Protein AF-A0A820JMW5-F1 (afdb_monomer_lite)

Radius of gyration: 11.02 Å; chains: 1; bounding box: 25×20×32 Å

Foldseek 3Di:
DPDDDDDLLVCQLPALEAEDDDDPVCVVVCCVPRRVVRHDPNRHYHYDD

InterPro domains:
  IPR013116 Ketol-acid reductoisomerase, N-terminal [PF07991] (1-48)

Sequence (49 aa):
DGFNPLSIEEIVRQGDILMLLISDADQQTVWNGKIRTNIKINSTLVIAS

Structure (mmCIF, N/CA/C/O backbone):
data_AF-A0A820JMW5-F1
#
_entry.id   AF-A0A820JMW5-F1
#
loop_
_atom_site.group_PDB
_atom_site.id
_atom_site.type_symbol
_atom_site.label_atom_id
_atom_site.label_alt_id
_atom_site.label_comp_id
_atom_site.label_asym_id
_atom_site.label_entity_id
_atom_site.label_seq_id
_atom_site.pdbx_PDB_ins_code
_atom_site.Cartn_x
_atom_site.Cartn_y
_atom_site.Cartn_z
_atom_site.occupancy
_atom_site.B_iso_or_equiv
_atom_site.auth_seq_id
_atom_site.auth_comp_id
_atom_site.auth_asym_id
_atom_site.auth_atom_id
_atom_site.pdbx_PDB_model_num
ATOM 1 N N . ASP A 1 1 ? -12.567 0.512 -23.196 1.00 54.47 1 ASP A N 1
ATOM 2 C CA . ASP A 1 1 ? -12.661 1.693 -22.307 1.00 54.47 1 ASP A CA 1
ATOM 3 C C . ASP A 1 1 ? -12.704 1.325 -20.819 1.00 54.47 1 ASP A C 1
ATOM 5 O O . ASP A 1 1 ? -13.548 1.817 -20.089 1.00 54.47 1 ASP A O 1
ATOM 9 N N . GLY A 1 2 ? -11.832 0.419 -20.351 1.00 66.25 2 GLY A N 1
ATOM 10 C CA . GLY A 1 2 ? -12.130 -0.418 -19.172 1.00 66.25 2 GLY A CA 1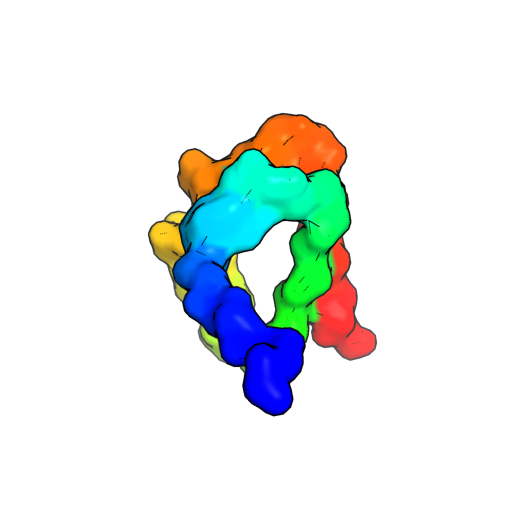
ATOM 11 C C . GLY A 1 2 ? -11.331 -0.170 -17.888 1.00 66.25 2 GLY A C 1
ATOM 12 O O . GLY A 1 2 ? -11.460 -0.964 -16.964 1.00 66.25 2 GLY A O 1
ATOM 13 N N . PHE A 1 3 ? -10.504 0.874 -17.807 1.00 74.00 3 PHE A N 1
ATOM 14 C CA . PHE A 1 3 ? -9.765 1.192 -16.581 1.00 74.00 3 PHE A CA 1
ATOM 15 C C . PHE A 1 3 ? -10.042 2.636 -16.179 1.00 74.00 3 PHE A C 1
ATOM 17 O O . PHE A 1 3 ? -9.651 3.557 -16.892 1.00 74.00 3 PHE A O 1
ATOM 24 N N . ASN A 1 4 ? -10.737 2.820 -15.055 1.00 80.88 4 ASN A N 1
ATOM 25 C CA . ASN A 1 4 ? -10.898 4.123 -14.423 1.00 80.88 4 ASN A CA 1
ATOM 26 C C . ASN A 1 4 ? -9.894 4.209 -13.263 1.00 80.88 4 ASN A C 1
ATOM 28 O O . ASN A 1 4 ? -10.191 3.692 -12.183 1.00 80.88 4 ASN A O 1
ATOM 32 N N . PRO A 1 5 ? -8.685 4.756 -13.484 1.00 82.12 5 PRO A N 1
ATOM 33 C CA . PRO A 1 5 ? -7.688 4.859 -12.432 1.00 82.12 5 PRO A CA 1
ATOM 34 C C . PRO A 1 5 ? -8.224 5.744 -11.308 1.00 82.12 5 PRO A C 1
ATOM 36 O O . PRO A 1 5 ? -8.473 6.932 -11.497 1.00 82.12 5 PRO A O 1
ATOM 39 N N . LEU A 1 6 ? -8.378 5.152 -10.129 1.00 89.31 6 LEU A N 1
ATOM 40 C CA . LEU A 1 6 ? -8.643 5.887 -8.902 1.00 89.31 6 LEU A CA 1
ATOM 41 C C . LEU A 1 6 ? -7.322 6.263 -8.231 1.00 89.31 6 LEU A C 1
ATOM 43 O O . LEU A 1 6 ? -6.281 5.637 -8.455 1.00 89.31 6 LEU A O 1
ATOM 47 N N . SER A 1 7 ? -7.371 7.289 -7.383 1.00 92.38 7 SER A N 1
ATOM 48 C CA . SER A 1 7 ? -6.236 7.616 -6.522 1.00 92.38 7 SER A CA 1
ATOM 49 C C . SER A 1 7 ? -5.953 6.468 -5.545 1.00 92.38 7 SER A C 1
ATOM 51 O O . SER A 1 7 ? -6.854 5.712 -5.169 1.00 92.38 7 SER A O 1
ATOM 53 N N . ILE A 1 8 ? -4.698 6.338 -5.109 1.00 92.31 8 ILE A N 1
ATOM 54 C CA . ILE A 1 8 ? -4.302 5.309 -4.133 1.00 92.31 8 ILE A CA 1
ATOM 55 C C . ILE A 1 8 ? -5.123 5.480 -2.851 1.00 92.31 8 I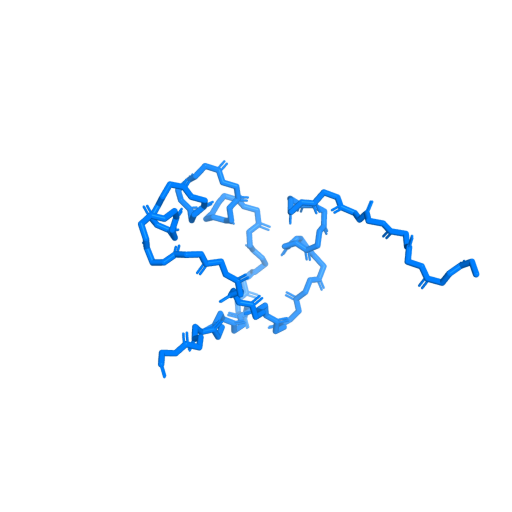LE A C 1
ATOM 57 O O . ILE A 1 8 ? -5.641 4.511 -2.308 1.00 92.31 8 ILE A O 1
ATOM 61 N N . GLU A 1 9 ? -5.286 6.718 -2.402 1.00 94.00 9 GLU A N 1
ATOM 62 C CA . GLU A 1 9 ? -6.018 7.099 -1.202 1.00 94.00 9 GLU A CA 1
ATOM 63 C C . GLU A 1 9 ? -7.488 6.665 -1.271 1.00 94.00 9 GLU A C 1
ATOM 65 O O . GLU A 1 9 ? -8.047 6.200 -0.278 1.00 94.00 9 GLU A O 1
ATOM 70 N N . GLU A 1 10 ? -8.110 6.773 -2.443 1.00 93.50 10 GLU A N 1
ATOM 71 C CA . GLU A 1 10 ? -9.502 6.385 -2.649 1.00 93.50 10 GLU A CA 1
ATOM 72 C C . GLU A 1 10 ? -9.697 4.868 -2.656 1.00 93.50 10 GLU A C 1
ATOM 74 O O . GLU A 1 10 ? -10.644 4.376 -2.039 1.00 93.50 10 GLU A O 1
ATOM 79 N N . ILE A 1 11 ? -8.777 4.120 -3.271 1.00 92.19 11 ILE A N 1
ATOM 80 C CA . ILE A 1 11 ? -8.795 2.649 -3.249 1.00 92.19 11 ILE A CA 1
ATOM 81 C C . ILE A 1 11 ? -8.555 2.139 -1.825 1.00 92.19 11 ILE A C 1
ATOM 83 O O . ILE A 1 11 ? -9.271 1.264 -1.342 1.00 92.19 11 ILE A O 1
ATOM 87 N N . VAL A 1 12 ? -7.580 2.715 -1.122 1.00 95.00 12 VAL A N 1
ATOM 88 C CA . V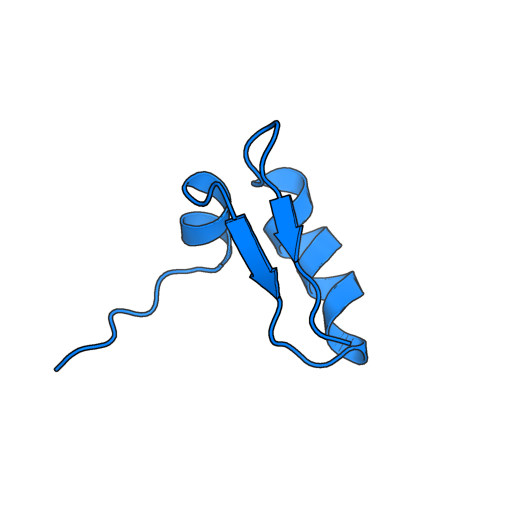AL A 1 12 ? -7.180 2.305 0.232 1.00 95.00 12 VAL A CA 1
ATOM 89 C C . VAL A 1 12 ? -8.314 2.468 1.254 1.00 95.00 12 VAL A C 1
ATOM 91 O O . VAL A 1 12 ? -8.429 1.653 2.170 1.00 95.00 12 VAL A O 1
ATOM 94 N N . ARG A 1 13 ? -9.179 3.477 1.089 1.00 94.19 13 ARG A N 1
ATOM 95 C CA . ARG A 1 13 ? -10.345 3.694 1.967 1.00 94.19 13 ARG A CA 1
ATOM 96 C C . ARG A 1 13 ? -11.454 2.658 1.783 1.00 94.19 13 ARG A C 1
ATOM 98 O O . ARG A 1 13 ? -12.288 2.503 2.671 1.00 94.19 13 ARG A O 1
ATOM 105 N N . GLN A 1 14 ? -11.489 1.989 0.634 1.00 91.56 14 GLN A N 1
ATOM 106 C CA . GLN A 1 14 ? -12.576 1.090 0.239 1.00 91.56 14 GLN A CA 1
ATOM 107 C C . GLN A 1 14 ? -12.153 -0.382 0.245 1.00 91.56 14 GLN A C 1
ATOM 109 O O . GLN A 1 14 ? -12.990 -1.256 0.450 1.00 91.56 14 GLN A O 1
ATOM 114 N N . GLY A 1 15 ? -10.868 -0.662 0.026 1.00 91.75 15 GLY A N 1
ATOM 115 C CA . GLY A 1 15 ? -10.354 -2.015 -0.137 1.00 91.75 15 GLY A CA 1
ATOM 116 C C . GLY A 1 15 ? -10.240 -2.795 1.172 1.00 91.75 15 GLY A C 1
ATOM 117 O O . GLY A 1 15 ? -9.578 -2.368 2.120 1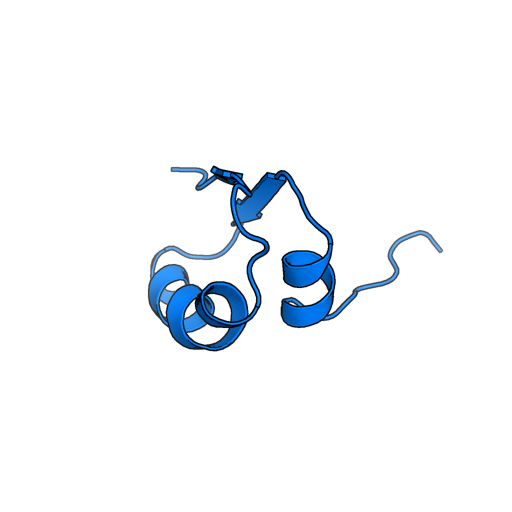.00 91.75 15 GLY A O 1
ATOM 118 N N . ASP A 1 16 ? -10.818 -3.995 1.188 1.00 94.62 16 ASP A N 1
ATOM 119 C CA . ASP A 1 16 ? -10.595 -4.988 2.247 1.00 94.62 16 ASP A CA 1
ATOM 120 C C . ASP A 1 16 ? -9.278 -5.750 2.041 1.00 94.62 16 ASP A C 1
ATOM 122 O O . ASP A 1 16 ? -8.606 -6.115 3.002 1.00 94.62 16 ASP A O 1
ATOM 126 N N . ILE A 1 17 ? -8.887 -5.958 0.780 1.00 94.62 17 ILE A N 1
ATOM 127 C CA . ILE A 1 17 ? -7.613 -6.562 0.383 1.00 94.62 17 ILE A CA 1
ATOM 128 C C . ILE A 1 17 ? -6.919 -5.599 -0.578 1.00 94.62 17 ILE A C 1
ATOM 130 O O . ILE A 1 17 ? -7.458 -5.258 -1.630 1.00 94.62 17 ILE A O 1
ATOM 134 N N . LEU A 1 18 ? -5.721 -5.159 -0.209 1.00 93.94 18 LEU A N 1
ATOM 135 C CA . LEU A 1 18 ? -4.902 -4.224 -0.970 1.00 93.94 18 LEU A CA 1
ATOM 136 C C . LEU A 1 18 ? -3.653 -4.953 -1.452 1.00 93.94 18 LEU A C 1
ATOM 138 O O . LEU A 1 18 ? -2.835 -5.369 -0.637 1.00 93.94 18 LEU A O 1
ATOM 142 N N . MET A 1 19 ? -3.496 -5.106 -2.764 1.00 94.25 19 MET A N 1
ATOM 143 C CA . MET A 1 19 ? -2.295 -5.695 -3.352 1.00 94.25 19 MET A CA 1
ATOM 144 C C . MET A 1 19 ? -1.340 -4.589 -3.796 1.00 94.25 19 MET A C 1
ATOM 146 O O . MET A 1 19 ? -1.685 -3.765 -4.645 1.00 94.25 19 MET A O 1
ATOM 150 N N . LEU A 1 20 ? -0.143 -4.563 -3.217 1.00 93.00 20 LEU A N 1
ATOM 151 C CA . LEU A 1 20 ? 0.871 -3.563 -3.515 1.00 93.00 20 LEU A CA 1
ATOM 152 C C . LEU A 1 20 ? 1.820 -4.094 -4.597 1.00 93.00 20 LEU A C 1
ATOM 154 O O . LEU A 1 20 ? 2.721 -4.876 -4.312 1.00 93.00 20 LEU A O 1
ATOM 158 N N . LEU A 1 21 ? 1.586 -3.672 -5.842 1.00 92.81 21 LEU A N 1
ATOM 159 C CA . LEU A 1 21 ? 2.367 -4.056 -7.027 1.00 92.81 21 LEU A CA 1
ATOM 160 C C . LEU A 1 21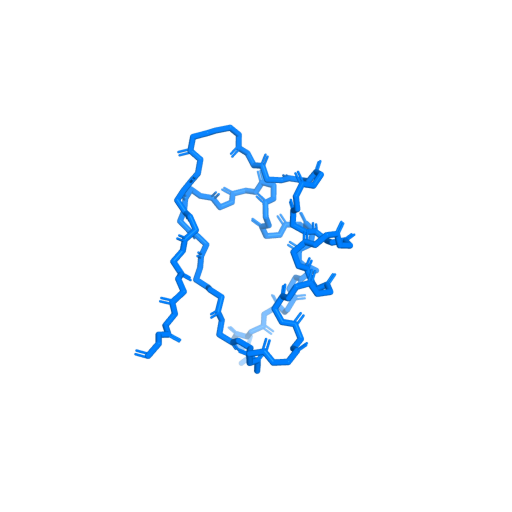 ? 3.215 -2.879 -7.526 1.00 92.81 21 LEU A C 1
ATOM 162 O O . LEU A 1 21 ? 3.018 -2.370 -8.628 1.00 92.81 21 LEU A O 1
ATOM 166 N N . ILE A 1 22 ? 4.123 -2.403 -6.678 1.00 92.00 22 ILE A N 1
ATOM 167 C CA . ILE A 1 22 ? 5.074 -1.329 -6.999 1.00 92.00 22 ILE A CA 1
ATOM 168 C C . ILE A 1 22 ? 6.489 -1.761 -6.623 1.00 92.00 22 ILE A C 1
ATOM 170 O O . ILE A 1 22 ? 6.664 -2.733 -5.888 1.00 92.00 22 ILE A O 1
ATOM 174 N N . SER A 1 23 ? 7.487 -1.024 -7.112 1.00 93.81 23 SER A N 1
ATOM 175 C CA . SER A 1 23 ? 8.889 -1.314 -6.820 1.00 93.81 23 SER A CA 1
ATOM 176 C C . SER A 1 23 ? 9.159 -1.312 -5.311 1.00 93.81 23 SER A C 1
ATOM 178 O O . SER A 1 23 ? 8.636 -0.460 -4.589 1.00 93.81 23 SER A O 1
ATOM 180 N N . ASP A 1 24 ? 10.008 -2.228 -4.840 1.00 92.25 24 ASP A N 1
ATOM 181 C CA . ASP A 1 24 ? 10.392 -2.316 -3.424 1.00 92.25 24 ASP A CA 1
ATOM 182 C C . ASP A 1 24 ? 10.954 -0.992 -2.887 1.00 92.25 24 ASP A C 1
ATOM 184 O O . ASP A 1 24 ? 10.676 -0.609 -1.750 1.00 92.25 24 ASP A O 1
ATOM 188 N N . ALA A 1 25 ? 11.681 -0.250 -3.731 1.00 94.38 25 ALA A N 1
ATOM 189 C CA . ALA A 1 25 ? 12.236 1.060 -3.396 1.00 94.38 25 ALA A CA 1
ATOM 190 C C . ALA A 1 25 ? 11.150 2.097 -3.053 1.00 94.38 25 ALA A C 1
ATOM 192 O O . ALA A 1 25 ? 11.364 2.965 -2.204 1.00 94.38 25 ALA A O 1
ATOM 193 N N . ASP A 1 26 ? 9.971 1.989 -3.670 1.00 94.44 26 ASP A N 1
ATOM 194 C CA . ASP A 1 26 ? 8.873 2.938 -3.490 1.00 94.44 26 ASP A CA 1
ATOM 195 C C . ASP A 1 26 ? 7.896 2.526 -2.379 1.00 94.44 26 ASP A C 1
ATOM 197 O O . ASP A 1 26 ? 7.139 3.369 -1.882 1.00 94.44 26 ASP A O 1
ATOM 201 N N . GLN A 1 27 ? 7.904 1.256 -1.955 1.00 93.19 27 GLN A N 1
ATOM 202 C CA . GLN A 1 27 ? 6.917 0.708 -1.016 1.00 93.19 27 GLN A CA 1
ATOM 203 C C . GLN A 1 27 ? 6.861 1.485 0.299 1.00 93.19 27 GLN A C 1
ATOM 205 O O . GLN A 1 27 ? 5.774 1.832 0.764 1.00 93.19 27 GLN A O 1
ATO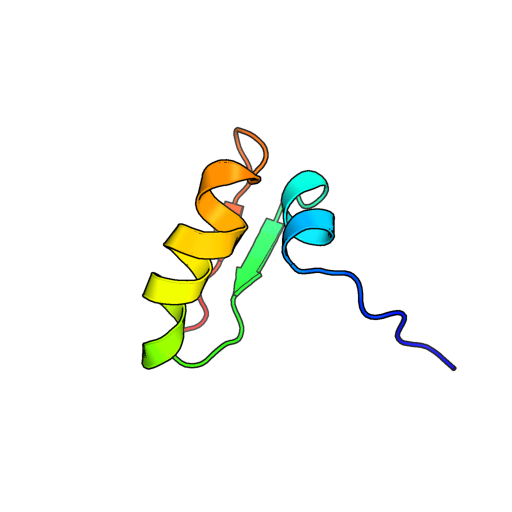M 210 N N . GLN A 1 28 ? 8.015 1.823 0.880 1.00 94.00 28 GLN A N 1
ATOM 211 C CA . GLN A 1 28 ? 8.060 2.544 2.154 1.00 94.00 28 GLN A CA 1
ATOM 212 C C . GLN A 1 28 ? 7.512 3.974 2.030 1.00 94.00 28 GLN A C 1
ATOM 214 O O . GLN A 1 28 ? 6.782 4.447 2.908 1.00 94.00 28 GLN A O 1
ATOM 219 N N . THR A 1 29 ? 7.831 4.653 0.928 1.00 95.62 29 THR A N 1
ATOM 220 C CA . THR A 1 29 ? 7.365 6.016 0.645 1.00 95.62 29 THR A CA 1
ATOM 221 C C . THR A 1 29 ? 5.855 6.036 0.429 1.00 95.62 29 THR A C 1
ATOM 223 O O . THR A 1 29 ? 5.148 6.839 1.042 1.00 95.62 29 THR A O 1
ATOM 226 N N . VAL A 1 30 ? 5.331 5.114 -0.384 1.00 94.62 30 VAL A N 1
ATOM 227 C CA . VAL A 1 30 ? 3.891 5.009 -0.665 1.00 94.62 30 VAL A CA 1
ATOM 228 C C . VAL A 1 30 ? 3.111 4.581 0.578 1.00 94.62 30 VAL A C 1
ATOM 230 O O . VAL A 1 30 ? 2.053 5.153 0.859 1.00 94.62 30 VAL A O 1
ATOM 233 N N . TRP A 1 31 ? 3.644 3.645 1.367 1.00 93.81 31 TRP A N 1
ATOM 234 C CA . TRP A 1 31 ? 3.042 3.234 2.633 1.00 93.81 31 TRP A CA 1
ATOM 235 C C . TRP A 1 31 ? 2.843 4.423 3.573 1.00 93.81 31 TRP A C 1
ATOM 237 O O . TRP A 1 31 ? 1.720 4.686 4.004 1.00 93.81 31 TRP A O 1
ATOM 247 N N . ASN A 1 32 ? 3.911 5.173 3.855 1.00 95.00 32 ASN A N 1
ATOM 248 C CA . ASN A 1 32 ? 3.860 6.278 4.809 1.00 95.00 32 ASN A CA 1
ATOM 249 C C . ASN A 1 32 ? 3.058 7.478 4.293 1.00 95.00 32 ASN A C 1
ATOM 251 O O . ASN A 1 32 ? 2.376 8.127 5.084 1.00 95.00 32 ASN A O 1
ATOM 255 N N . GLY A 1 33 ? 3.143 7.777 2.994 1.00 94.81 33 GLY A N 1
ATOM 256 C CA . GLY A 1 33 ? 2.519 8.965 2.413 1.00 94.81 33 GLY A CA 1
ATOM 257 C C . GLY A 1 33 ? 1.042 8.800 2.062 1.00 94.81 33 GLY A C 1
ATOM 258 O O . GLY A 1 33 ? 0.291 9.767 2.159 1.00 94.81 33 GLY A O 1
ATOM 259 N N . LYS A 1 34 ? 0.620 7.600 1.644 1.00 93.88 34 LYS A N 1
ATOM 260 C CA . LYS A 1 34 ? -0.695 7.404 1.008 1.00 93.88 34 LYS A CA 1
ATOM 261 C C . LYS A 1 34 ? -1.552 6.338 1.676 1.00 93.88 34 LYS A C 1
ATOM 263 O O . LYS A 1 34 ? -2.762 6.523 1.796 1.00 93.88 34 LYS A O 1
ATOM 268 N N . ILE A 1 35 ? -0.948 5.237 2.129 1.00 94.94 35 ILE A N 1
ATOM 269 C CA . ILE A 1 35 ? -1.703 4.069 2.611 1.00 94.94 35 ILE A CA 1
ATOM 270 C C . ILE A 1 35 ? -1.986 4.156 4.113 1.00 94.94 35 ILE A C 1
ATOM 272 O O . ILE A 1 35 ? -3.140 4.086 4.529 1.00 94.94 35 ILE A O 1
ATOM 276 N N . ARG A 1 36 ? -0.948 4.340 4.938 1.00 94.38 36 ARG A N 1
ATOM 277 C CA . ARG A 1 36 ? -1.002 4.187 6.403 1.00 94.38 36 ARG A CA 1
ATOM 278 C C . ARG A 1 36 ? -2.097 5.014 7.082 1.00 94.38 36 ARG A C 1
ATOM 280 O O . ARG A 1 36 ? -2.662 4.569 8.074 1.00 94.38 36 ARG A O 1
ATOM 287 N N . THR A 1 37 ? -2.374 6.215 6.583 1.00 93.31 37 THR A N 1
ATOM 288 C CA . THR A 1 37 ? -3.350 7.151 7.169 1.00 93.31 37 THR A CA 1
ATOM 289 C C . THR A 1 37 ? -4.771 6.969 6.639 1.00 93.31 37 THR A C 1
ATOM 291 O O . THR A 1 37 ? -5.707 7.485 7.242 1.00 93.31 37 THR A O 1
ATOM 294 N N . ASN A 1 38 ? -4.942 6.250 5.527 1.00 94.12 38 ASN A N 1
ATOM 295 C CA . ASN A 1 38 ? -6.228 6.074 4.850 1.00 94.12 38 ASN A CA 1
ATOM 296 C C . ASN A 1 38 ? -6.760 4.639 4.936 1.00 94.12 38 ASN A C 1
ATOM 298 O O . ASN A 1 38 ? -7.922 4.412 4.602 1.00 94.12 38 ASN A O 1
ATOM 302 N N . ILE A 1 39 ? -5.916 3.675 5.322 1.00 94.75 39 ILE A N 1
ATOM 303 C CA . ILE A 1 39 ? -6.268 2.256 5.319 1.00 94.75 39 ILE A CA 1
ATOM 304 C C . ILE A 1 39 ? -7.394 1.976 6.308 1.00 94.75 39 ILE A C 1
ATOM 306 O O . ILE A 1 39 ? -7.361 2.387 7.470 1.00 94.75 39 ILE A O 1
ATOM 310 N N . LYS A 1 40 ? -8.411 1.266 5.825 1.00 94.12 40 LYS A N 1
ATOM 311 C CA . LYS A 1 40 ? -9.512 0.790 6.652 1.00 94.12 40 LYS A CA 1
ATOM 312 C C . LYS A 1 40 ? -8.984 -0.205 7.695 1.00 94.12 40 LYS A C 1
ATOM 314 O O . LYS A 1 40 ? -8.127 -1.046 7.425 1.00 94.12 40 LYS A O 1
ATOM 319 N N . ILE A 1 41 ? -9.493 -0.093 8.921 1.00 92.75 41 ILE A N 1
ATOM 320 C CA . ILE A 1 41 ? -9.158 -1.019 10.009 1.00 92.75 41 ILE A CA 1
ATOM 321 C C . ILE A 1 41 ? -9.560 -2.442 9.589 1.00 92.75 41 ILE A C 1
ATOM 323 O O . ILE A 1 41 ? -10.650 -2.643 9.056 1.00 92.75 41 ILE A O 1
ATOM 327 N N . ASN A 1 42 ? -8.691 -3.419 9.869 1.00 94.19 42 ASN A N 1
ATOM 328 C CA . ASN A 1 42 ? -8.826 -4.836 9.499 1.00 94.19 42 ASN A CA 1
ATOM 329 C C . ASN A 1 42 ? -8.698 -5.157 7.998 1.00 94.19 42 ASN A C 1
ATOM 331 O O . ASN A 1 42 ? -8.992 -6.284 7.602 1.00 94.19 42 ASN A O 1
ATOM 335 N N . SER A 1 43 ? -8.228 -4.223 7.168 1.00 95.75 43 SER A N 1
ATOM 336 C CA . SER A 1 43 ? -7.831 -4.557 5.797 1.00 95.75 43 SER A CA 1
ATOM 337 C C . SER A 1 43 ? -6.548 -5.395 5.770 1.00 95.75 43 SER A C 1
ATOM 339 O O . SER A 1 43 ? -5.663 -5.246 6.614 1.00 95.75 43 SER A O 1
ATOM 341 N N . THR A 1 44 ? -6.424 -6.251 4.759 1.00 95.44 44 THR A N 1
ATOM 342 C CA . THR A 1 44 ? -5.215 -7.033 4.479 1.00 95.44 44 THR A CA 1
ATOM 343 C C . THR A 1 44 ? -4.366 -6.308 3.444 1.00 95.44 44 THR A C 1
ATOM 345 O O . THR A 1 44 ? -4.835 -6.031 2.341 1.00 95.44 44 THR A O 1
ATOM 348 N N . LEU A 1 45 ? -3.105 -6.036 3.776 1.00 93.00 45 LEU A N 1
ATOM 349 C CA . LEU A 1 45 ? -2.108 -5.599 2.803 1.00 93.00 45 LEU A CA 1
ATOM 350 C C . LEU A 1 45 ? -1.322 -6.818 2.314 1.00 93.00 45 LEU A C 1
ATOM 352 O O . LEU A 1 45 ? -0.705 -7.521 3.111 1.00 93.00 45 LEU A O 1
ATOM 356 N N . VAL A 1 46 ? -1.342 -7.052 1.007 1.00 94.38 46 VAL A N 1
ATOM 357 C CA . VAL A 1 46 ? -0.595 -8.112 0.331 1.00 94.38 46 VAL A CA 1
ATOM 358 C C . VAL A 1 46 ? 0.568 -7.476 -0.416 1.00 94.38 46 VAL A C 1
ATOM 360 O O . VAL A 1 46 ? 0.366 -6.600 -1.257 1.00 94.38 46 VAL A O 1
ATOM 363 N N . ILE A 1 47 ? 1.780 -7.933 -0.118 1.00 90.62 47 ILE A N 1
ATOM 364 C CA . ILE A 1 47 ? 3.000 -7.559 -0.833 1.00 90.62 47 ILE A CA 1
ATOM 365 C C . ILE A 1 47 ? 3.402 -8.767 -1.673 1.00 90.62 47 ILE A C 1
ATOM 367 O O . ILE A 1 47 ? 3.501 -9.875 -1.147 1.00 90.62 47 ILE A O 1
ATOM 371 N N . ALA A 1 48 ? 3.578 -8.564 -2.976 1.00 83.12 48 ALA A N 1
ATOM 372 C CA . ALA A 1 48 ? 4.127 -9.587 -3.855 1.00 83.12 48 ALA A CA 1
ATOM 373 C C . ALA A 1 48 ? 5.657 -9.480 -3.812 1.00 83.12 48 ALA A C 1
ATOM 375 O O . ALA A 1 48 ? 6.202 -8.476 -4.264 1.00 83.12 48 ALA A O 1
ATOM 376 N N . SER A 1 49 ? 6.310 -10.484 -3.223 1.00 65.06 49 SER A N 1
ATOM 377 C CA . SER A 1 49 ? 7.771 -10.640 -3.154 1.00 65.06 49 SER A CA 1
ATOM 378 C C . SER A 1 49 ? 8.251 -11.730 -4.099 1.00 65.06 49 SER A C 1
ATOM 380 O O . SER A 1 49 ? 7.632 -12.821 -4.034 1.00 65.06 49 SER A O 1
#

Organism: NCBI:txid392033

pLDDT: mean 90.59, std 8.47, range [54.47, 95.75]

Secondary structure (DSSP, 8-state):
----PPPHHHHHHH-SEEEE-S-HHHHHHHIIIIITTTPPTTPEEEE--

=== Feature glossary ===
The record interleaves many kinds of information about one protein. Here is each kind framed as the question it answers.

Q: What does the local fold look like, residue by residue?
A: The Foldseek 3Di string encodes local tertiary geometry as a 20-letter alphabet — one character per residue — derived from the relative positions of nearby Cα atoms. Unlike the amino-acid sequence, 3Di is a direct function of the 3D structure, so two proteins with the same fold have similar 3Di strings even at low sequence identity.

Q: Which residues are in helices, strands, or loops?
A: The SS8 string is DSSP's per-residue secondary-structure call. α-helix (H) means an i→i+4 H-bond ladder; β-strand (E) means the residue participates in a β-sheet; 3₁₀ (G) and π (I) are tighter and wider helices; T/S are turns/bends; '-' is loop.

Q: How big and how compact is the whole molecule?
A: Radius of gyration (Rg) is the root-mean-square distance of Cα atoms from their centroid — a single number for overall size and compactness. A globular domain of N residues has Rg ≈ 2.2·N^0.38 Å; an extended or disordered chain has a much larger Rg. The Cα contact count is the number of residue pairs whose Cα atoms are within 8 Å and are more than four positions apart in sequence — a standard proxy for tertiary packing density. The bounding box is the smallest axis-aligned box enclosing all Cα atoms.

Q: Where is each backbone atom in 3D?
A: Structure coordinates are given as an mmCIF _atom_site loop: one row per atom with element, residue name, chain id, sequence number, and x/y/z position in Å. Only the four main-chain atoms per residue are included here; side chains are omitted to keep the record compact.

Q: What is the amino-acid chain?
A: Primary structure: the covalent order of the twenty standard amino acids along the backbone. Two proteins with the same sequence will (almost always) fold to the same structure; two with 30% identity often share a fold but not the details.

Q: What if only a Cα trace is available?
A: Three-state secondary structure (P-SEA) collapses the eight DSSP classes into helix (a), strand (b), and coil (c). P-SEA assigns these from Cα geometry alone — distances and angles — without requiring backbone oxygens, so it works on any Cα trace.

Q: What family and function is it annotated with?
A: Database cross-references. InterPro integrates a dozen domain/family signature databases into unified entries with residue-range hits. GO terms attach function/process/location labels with evidence codes. CATH codes position the fold in a four-level structural taxonomy. Organism is the NCBI-taxonomy species name.

Q: How confident is the AlphaFold model at each residue?
A: pLDDT is the predicted lDDT-Cα score: AlphaFold's confidence that the local environment of each residue (all inter-atomic distances within 15 Å) is correctly placed. It is a per-residue number between 0 and 100, with higher meaning more reliable.

Q: How mobile is each atom in the crystal?
A: B-factor (Debye–Waller factor) reflects atomic displacement in the crystal lattice. It is an experimental observable (units Å²), not a prediction; low values mean the atom is pinned down, high values mean it moves or is heterogeneous across the crystal.

Q: Which residues are buried vs exposed?
A: SASA measures how much of the protein is reachable by solvent. It is computed by rolling a water-sized probe over the atomic surface and summing the exposed area (Å²). Per-residue SASA distinguishes core (buried, low SASA) from surface (exposed, high SASA) residues; total SASA is a whole-molecule size measure.

Q: What do the diagnostic plots show?
A: Plot images: a contact map (which residues are close in 3D, as an N×N binary image), a Ramachandran scatter (backbone torsion angles, revealing secondary-structure composition at a glance), and — for AlphaFold structures — a PAE heatmap (pairwise prediction confidence).

Q: What known structures does this most resemble?
A: The Foldseek neighbor list gives the closest experimentally determined structures in the PDB, ranked by structural alignment. TM-score near 1 means near-identical fold; near 0.3 means only rough topology match. This is how one finds what a novel AlphaFold prediction most resembles in the solved-structure universe.

Q: Are the domains correctly placed relative to each other?
A: Predicted aligned error is AlphaFold's pairwise confidence. Unlike pLDDT (per-residue), PAE is per-residue-pair and captures whether two parts of the structure are correctly placed relative to each other. Units are ångströms of expected positional error.

Q: What do the rendered images show?
A: Structure images are PyMOL renders from six orthogonal camera directions. Cartoon representation draws helices as coils and strands as arrows; sticks shows the backbone as bonds; surface shows the solvent-excluded envelope. Rainbow coloring maps sequence position to hue (blue→red, N→C); chain coloring assigns a distinct color per polypeptide.

Q: What are the backbone torsion angles?
A: φ (phi) and ψ (psi) are the two rotatable backbone dihedrals per residue: φ is the C(i-1)–N–Cα–C torsion, ψ is the N–Cα–C–N(i+1) torsion, both in degrees on (−180°, 180°]. α-helical residues cluster near (−60°, −45°); β-strand residues near (−120°, +130°). A Ramachandran plot is simply a scatter of (φ, ψ) for every residue.